Protein AF-A0AAV3XAT3-F1 (afdb_monomer_lite)

Organism: NCBI:txid2530354

Sequence (146 aa):
MLAKECGWIFPYENTCLVCDRPIKLSFDSEHRLHAEADLAIQFADGFSMYANHGQGVWLPKKYGKLHPKQWQAQWLLEEKNAEVRRVLIQGIGDERICQELQAIELDNWQEYTLLKINADVDEEQMYLTQVASYLFRSQDRLMANS

Secondary structure (DSSP, 8-state):
-GGGT-S-EEEETTEEEE-PPPSEE-B-TTS-B--SSS-SEE-TTS-EEEESTT-S-EEPHHHHTS-GGG--TTHHHH---HHHHHHHHHHH-HHHHHHHTTPEEEEEETTEEEEE-----SS---EEEEE----SSSSTTTSS--

Radius of gyration: 22.11 Å; chains: 1; bounding box: 44×38×79 Å

InterPro domains:
  IPR046633 Domain of unknown function DUF6745 [PF20530] (2-129)

Structure (mmCIF, N/CA/C/O backbone):
data_AF-A0AAV3XAT3-F1
#
_entry.id   AF-A0AAV3XAT3-F1
#
loop_
_atom_site.group_PDB
_atom_site.id
_atom_site.type_symbol
_atom_site.label_atom_id
_atom_site.label_alt_id
_atom_site.label_comp_id
_atom_site.label_asym_id
_atom_site.label_entity_id
_atom_site.label_seq_id
_atom_site.pdbx_PDB_ins_code
_atom_site.Cartn_x
_atom_site.Cartn_y
_atom_site.Cartn_z
_atom_site.occupancy
_atom_site.B_iso_or_equiv
_atom_site.auth_seq_id
_atom_site.auth_comp_id
_atom_site.auth_asym_id
_atom_site.auth_atom_id
_atom_site.pdbx_PDB_model_num
ATOM 1 N N . MET A 1 1 ? 22.115 -1.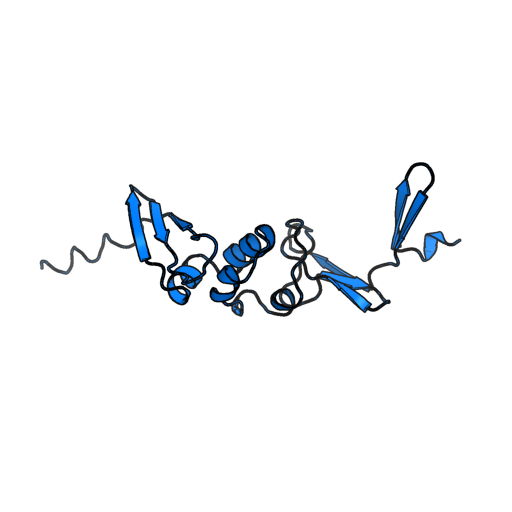400 -31.979 1.00 44.84 1 MET A N 1
ATOM 2 C CA . MET A 1 1 ? 22.390 -2.161 -30.740 1.00 44.84 1 MET A CA 1
ATOM 3 C C . MET A 1 1 ? 21.166 -2.009 -29.847 1.00 44.84 1 MET A C 1
ATOM 5 O O . MET A 1 1 ? 21.041 -0.972 -29.218 1.00 44.84 1 MET A O 1
ATOM 9 N N . LEU A 1 2 ? 20.239 -2.977 -29.868 1.00 53.00 2 LEU A N 1
ATOM 10 C CA . LEU A 1 2 ? 18.950 -2.901 -29.152 1.00 53.00 2 LEU A CA 1
ATOM 11 C C . LEU A 1 2 ? 19.129 -2.639 -27.647 1.00 53.00 2 LEU A C 1
ATOM 13 O O . LEU A 1 2 ? 18.438 -1.801 -27.094 1.00 53.00 2 LEU A O 1
ATOM 17 N N . ALA A 1 3 ? 20.159 -3.224 -27.029 1.00 58.47 3 ALA A N 1
ATOM 18 C CA . ALA A 1 3 ? 20.446 -3.106 -25.596 1.00 58.47 3 ALA A CA 1
ATOM 19 C C . ALA A 1 3 ? 20.738 -1.684 -25.064 1.00 58.47 3 ALA A C 1
ATOM 21 O O . ALA A 1 3 ? 20.844 -1.521 -23.854 1.00 58.47 3 ALA A O 1
ATOM 22 N N . LYS A 1 4 ? 20.911 -0.667 -25.923 1.00 58.50 4 LYS A N 1
ATOM 23 C CA . LYS A 1 4 ? 21.095 0.727 -25.471 1.00 58.50 4 LYS A CA 1
ATOM 24 C C . LYS A 1 4 ? 19.779 1.450 -25.178 1.00 58.50 4 LYS A C 1
ATOM 26 O O . LYS A 1 4 ? 19.787 2.372 -24.372 1.00 58.50 4 LYS A O 1
ATOM 31 N N . GLU A 1 5 ? 18.694 1.026 -25.821 1.00 63.19 5 GLU A N 1
ATOM 32 C CA . GLU A 1 5 ? 17.367 1.645 -25.700 1.00 63.19 5 GLU A CA 1
ATOM 33 C C . GLU A 1 5 ? 16.441 0.848 -24.764 1.00 63.19 5 GLU A C 1
ATOM 35 O O . GLU A 1 5 ? 15.397 1.341 -24.350 1.00 63.19 5 GLU A O 1
ATOM 40 N N . CYS A 1 6 ? 16.818 -0.384 -24.402 1.00 61.94 6 CYS A N 1
ATOM 41 C CA . CYS A 1 6 ? 16.058 -1.208 -23.466 1.00 61.94 6 CYS A CA 1
ATOM 42 C C . CYS A 1 6 ? 16.182 -0.697 -22.021 1.00 61.94 6 CYS A C 1
ATOM 44 O O . CYS A 1 6 ? 17.238 -0.216 -21.600 1.00 61.94 6 CYS A O 1
ATOM 46 N N . GLY A 1 7 ? 15.124 -0.888 -21.232 1.00 71.50 7 GLY A N 1
ATOM 47 C CA . GLY A 1 7 ? 15.159 -0.791 -19.776 1.00 71.50 7 GLY A CA 1
ATOM 48 C C . GLY A 1 7 ? 15.777 -2.040 -19.147 1.00 71.50 7 GLY A C 1
ATOM 49 O O . GLY A 1 7 ? 16.921 -2.400 -19.426 1.00 71.50 7 GLY A O 1
ATOM 50 N N . TRP A 1 8 ? 15.046 -2.698 -18.249 1.00 70.06 8 TRP A N 1
ATOM 51 C CA . TRP A 1 8 ? 15.547 -3.910 -17.605 1.00 70.06 8 TRP A CA 1
ATOM 52 C C . TRP A 1 8 ? 15.502 -5.102 -18.564 1.00 70.06 8 TRP A C 1
ATOM 54 O O . TRP A 1 8 ? 14.527 -5.316 -19.284 1.00 70.06 8 TRP A O 1
ATOM 64 N N . ILE A 1 9 ? 16.583 -5.884 -18.557 1.00 77.25 9 ILE A N 1
ATOM 65 C CA . ILE A 1 9 ? 16.690 -7.147 -19.283 1.00 77.25 9 ILE A CA 1
ATOM 66 C C . ILE A 1 9 ? 16.869 -8.240 -18.237 1.00 77.25 9 ILE A C 1
ATOM 68 O O . ILE A 1 9 ? 17.861 -8.246 -17.508 1.00 77.25 9 ILE A O 1
ATOM 72 N N . PHE A 1 10 ? 15.916 -9.163 -18.183 1.00 79.00 10 PHE A N 1
ATOM 73 C CA . PHE A 1 10 ? 15.957 -10.336 -17.317 1.00 79.00 10 PHE A CA 1
ATOM 74 C C . PHE A 1 10 ? 16.240 -11.571 -18.178 1.00 79.00 10 PHE A C 1
ATOM 76 O O . PHE A 1 10 ? 15.312 -12.111 -18.789 1.00 79.00 10 PHE A O 1
ATOM 83 N N . PRO A 1 11 ? 17.512 -11.989 -18.310 1.00 80.00 11 PRO A N 1
ATOM 84 C CA . PRO A 1 11 ? 17.857 -13.184 -19.064 1.00 80.00 11 PRO A CA 1
ATOM 85 C C . PRO A 1 11 ? 17.488 -14.451 -18.280 1.00 80.00 11 PRO A C 1
ATOM 87 O O . PRO A 1 11 ? 17.761 -14.561 -17.086 1.00 80.00 11 PRO A O 1
ATOM 90 N N . TYR A 1 12 ? 16.909 -15.423 -18.976 1.00 80.81 12 TYR A N 1
ATOM 91 C CA . TYR A 1 12 ? 16.661 -16.788 -18.521 1.00 80.81 12 TYR A CA 1
ATOM 92 C C . TYR A 1 12 ? 17.047 -17.767 -19.638 1.00 80.81 12 TYR A C 1
ATOM 94 O O . TYR A 1 12 ? 17.158 -17.355 -20.791 1.00 80.81 12 TYR A O 1
ATOM 102 N N . GLU A 1 13 ? 17.265 -19.044 -19.306 1.00 81.94 13 GLU A N 1
ATOM 103 C CA . GLU A 1 13 ? 17.973 -20.055 -20.120 1.00 81.94 13 GLU A CA 1
ATOM 104 C C . GLU A 1 13 ? 17.853 -19.890 -21.646 1.00 81.94 13 GLU A C 1
ATOM 106 O O . GLU A 1 13 ? 18.870 -19.798 -22.327 1.00 81.94 13 GLU A O 1
ATOM 111 N N . ASN A 1 14 ? 16.627 -19.789 -22.174 1.00 85.62 14 ASN A N 1
ATOM 112 C CA . ASN A 1 14 ? 16.353 -19.569 -23.601 1.00 85.62 14 ASN A CA 1
ATOM 113 C C . ASN A 1 14 ? 15.357 -18.421 -23.856 1.00 85.62 14 ASN A C 1
ATOM 115 O O . ASN A 1 14 ? 14.702 -18.368 -24.898 1.00 85.62 14 ASN A O 1
ATOM 119 N N . THR A 1 15 ? 15.150 -17.526 -22.891 1.00 78.88 15 THR A N 1
ATOM 120 C CA . THR A 1 15 ? 14.140 -16.459 -22.975 1.00 78.88 15 THR A CA 1
ATOM 121 C C . THR A 1 15 ? 14.626 -15.225 -22.235 1.00 78.88 15 THR A C 1
ATOM 123 O O . THR A 1 15 ? 15.157 -15.330 -21.138 1.00 78.88 15 THR A O 1
ATOM 126 N N . CYS A 1 16 ? 14.423 -14.039 -22.800 1.00 81.12 16 CYS A N 1
ATOM 127 C CA . CYS A 1 16 ? 14.652 -12.790 -22.086 1.00 81.12 16 CYS A CA 1
ATOM 128 C C . CYS A 1 16 ? 13.350 -11.999 -21.963 1.00 81.12 16 CYS A C 1
ATOM 130 O O . CYS A 1 16 ? 12.597 -11.859 -22.926 1.00 81.12 16 CYS A O 1
ATOM 132 N N . LEU A 1 17 ? 13.100 -11.472 -20.766 1.00 76.31 17 LEU A N 1
ATOM 133 C CA . LEU A 1 17 ? 12.092 -10.441 -20.546 1.00 76.31 17 LEU A CA 1
ATOM 134 C C . LEU A 1 17 ? 12.771 -9.085 -20.717 1.00 76.31 17 LEU A C 1
ATOM 136 O O . LEU A 1 17 ? 13.742 -8.783 -20.023 1.00 76.31 17 LEU A O 1
ATOM 140 N N . VAL A 1 18 ? 12.270 -8.294 -21.661 1.00 76.69 18 VAL A N 1
ATOM 141 C CA . VAL A 1 18 ? 12.749 -6.940 -21.936 1.00 76.69 18 VAL A CA 1
ATOM 142 C C . VAL A 1 18 ? 11.590 -5.989 -21.695 1.00 76.69 18 VAL A C 1
ATOM 144 O O . VAL A 1 18 ? 10.521 -6.169 -22.277 1.00 76.69 18 VAL A O 1
ATOM 147 N N . CYS A 1 19 ? 11.796 -4.995 -20.840 1.00 75.25 19 CYS A N 1
ATOM 148 C CA . CYS A 1 19 ? 10.857 -3.894 -20.662 1.00 75.25 19 CYS A CA 1
ATOM 149 C C . CYS A 1 19 ? 11.522 -2.561 -21.006 1.00 75.25 19 CYS A C 1
ATOM 151 O O . CYS A 1 19 ? 12.746 -2.417 -20.918 1.00 75.25 19 CYS A O 1
ATOM 153 N N . ASP A 1 20 ? 10.711 -1.582 -21.399 1.00 81.69 20 ASP A N 1
ATOM 154 C CA . ASP A 1 20 ? 11.174 -0.212 -21.595 1.00 81.69 20 ASP A CA 1
ATOM 155 C C . ASP A 1 20 ? 11.672 0.394 -20.281 1.00 81.69 20 ASP A C 1
ATOM 157 O O . ASP A 1 20 ? 11.359 -0.070 -19.181 1.00 81.69 20 ASP A O 1
ATOM 161 N N . ARG A 1 21 ? 12.480 1.452 -20.373 1.00 84.75 21 ARG A N 1
ATOM 162 C CA . ARG A 1 21 ? 12.936 2.170 -19.182 1.00 84.75 21 ARG A CA 1
ATOM 163 C C . ARG A 1 21 ? 11.760 2.949 -18.572 1.00 84.75 21 ARG A C 1
ATOM 165 O O . ARG A 1 21 ? 11.113 3.706 -19.297 1.00 84.75 21 ARG A O 1
ATOM 172 N N . PRO A 1 22 ? 11.509 2.845 -17.254 1.00 89.56 22 PRO A N 1
ATOM 173 C CA . PRO A 1 22 ? 10.550 3.721 -16.598 1.00 89.56 22 PRO A CA 1
ATOM 174 C C . PRO A 1 22 ? 10.926 5.193 -16.807 1.00 89.56 22 PRO A C 1
ATOM 176 O O . PRO A 1 22 ? 12.087 5.574 -16.637 1.00 89.56 22 PRO A O 1
ATOM 179 N N . ILE A 1 23 ? 9.937 6.023 -17.130 1.00 93.00 23 ILE A N 1
ATOM 180 C CA . ILE A 1 23 ? 10.081 7.484 -17.193 1.00 93.00 23 ILE A CA 1
ATOM 181 C C . ILE A 1 23 ? 10.056 8.115 -15.796 1.00 93.00 23 ILE A C 1
ATOM 183 O O . ILE A 1 23 ? 10.534 9.233 -15.613 1.00 93.00 23 ILE A O 1
ATOM 187 N N . LYS A 1 24 ? 9.528 7.387 -14.805 1.00 93.56 24 LYS A N 1
ATOM 188 C CA . LYS A 1 24 ? 9.540 7.770 -13.394 1.00 93.56 24 LYS A CA 1
ATOM 189 C C . LYS A 1 24 ? 9.808 6.558 -12.516 1.00 93.56 24 LYS A C 1
ATOM 191 O O . LYS A 1 24 ? 9.190 5.510 -12.698 1.00 93.56 24 LYS A O 1
ATOM 196 N N . LEU A 1 25 ? 10.699 6.749 -11.548 1.00 93.00 25 LEU A N 1
ATOM 197 C CA . LEU A 1 25 ? 10.981 5.832 -10.452 1.00 93.00 25 LEU A CA 1
ATOM 198 C C . LEU A 1 25 ? 11.148 6.650 -9.174 1.00 93.00 25 LEU A C 1
ATOM 200 O O . LEU A 1 25 ? 11.951 7.585 -9.146 1.00 93.00 25 LEU A O 1
ATOM 204 N N . SER A 1 2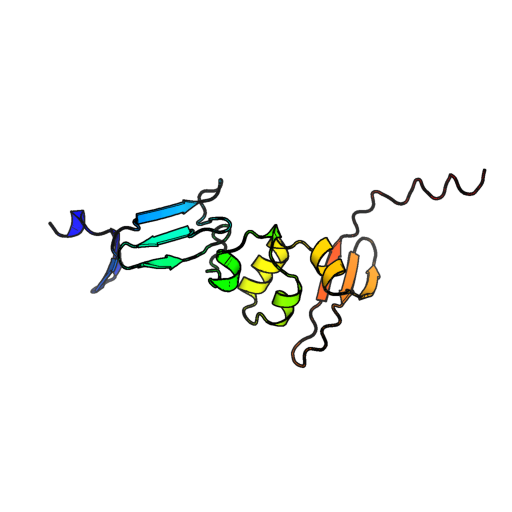6 ? 10.407 6.292 -8.133 1.00 93.88 26 SER A N 1
ATOM 205 C CA . SER A 1 26 ? 10.454 6.957 -6.833 1.00 93.88 26 SER A CA 1
ATOM 206 C C . SER A 1 26 ? 10.753 5.953 -5.726 1.00 93.88 26 SER A C 1
ATOM 208 O O . SER A 1 26 ? 10.264 4.820 -5.733 1.00 93.88 26 SER A O 1
ATOM 210 N N . PHE A 1 27 ? 11.591 6.385 -4.789 1.00 93.31 27 PHE A N 1
ATOM 211 C CA . PHE A 1 27 ? 12.070 5.579 -3.677 1.00 93.31 27 PHE A CA 1
ATOM 212 C C . PHE A 1 27 ? 11.955 6.363 -2.371 1.00 93.31 27 PHE A C 1
ATOM 214 O O . PHE A 1 27 ? 12.022 7.593 -2.378 1.00 93.31 27 PHE A O 1
ATOM 221 N N . ASP A 1 28 ? 11.820 5.645 -1.260 1.00 91.50 28 ASP A N 1
ATOM 222 C CA . ASP A 1 28 ? 11.965 6.218 0.075 1.00 91.50 28 ASP A CA 1
ATOM 223 C C . ASP A 1 28 ? 13.447 6.385 0.472 1.00 91.50 28 ASP A C 1
ATOM 225 O O . ASP A 1 28 ? 14.369 6.079 -0.291 1.00 91.50 28 ASP A O 1
ATOM 229 N N . SER A 1 29 ? 13.685 6.876 1.691 1.00 91.81 29 SER A N 1
ATOM 230 C CA . SER A 1 29 ? 15.028 7.089 2.248 1.00 91.81 29 SER A CA 1
ATOM 231 C C . SER A 1 29 ? 15.853 5.810 2.421 1.00 91.81 29 SER A C 1
ATOM 233 O O . SER A 1 29 ? 17.066 5.892 2.580 1.00 91.81 29 SER A O 1
ATOM 235 N N . GLU A 1 30 ? 15.215 4.640 2.400 1.00 91.81 30 GLU A N 1
ATOM 236 C CA . GLU A 1 30 ? 15.867 3.330 2.487 1.00 91.81 30 GLU A CA 1
ATOM 237 C C . GLU A 1 30 ? 16.054 2.692 1.099 1.00 91.81 30 GLU A C 1
ATOM 239 O O . GLU A 1 30 ? 16.362 1.506 0.992 1.00 91.81 30 GLU A O 1
ATOM 244 N N . HIS A 1 31 ? 15.880 3.470 0.024 1.00 89.12 31 HIS A N 1
ATOM 245 C CA . HIS A 1 31 ? 15.966 3.015 -1.366 1.00 89.12 31 HIS A CA 1
ATOM 246 C C . HIS A 1 31 ? 14.942 1.933 -1.740 1.00 89.12 31 HIS A C 1
ATOM 248 O O . HIS A 1 31 ? 15.165 1.136 -2.656 1.00 89.12 31 HIS A O 1
ATOM 254 N N . ARG A 1 32 ? 13.783 1.918 -1.077 1.00 90.94 32 ARG A N 1
ATOM 255 C CA . ARG A 1 32 ? 12.668 1.025 -1.409 1.00 90.94 32 ARG A CA 1
ATOM 256 C C . ARG A 1 32 ? 11.666 1.746 -2.298 1.00 90.94 32 ARG A C 1
ATOM 258 O O . ARG A 1 32 ? 11.406 2.926 -2.094 1.00 90.94 32 ARG A O 1
ATOM 265 N N . LEU A 1 33 ? 11.079 1.043 -3.270 1.00 91.75 33 LEU A N 1
ATOM 266 C CA . LEU A 1 33 ? 10.070 1.622 -4.166 1.00 91.75 33 LEU A CA 1
ATOM 267 C C . LEU A 1 33 ? 8.893 2.189 -3.368 1.00 91.75 33 LEU A C 1
ATOM 269 O O . LEU A 1 33 ? 8.209 1.453 -2.648 1.00 91.75 33 LEU A O 1
ATOM 273 N N . HIS A 1 34 ? 8.665 3.492 -3.502 1.00 92.19 34 HIS A N 1
ATOM 274 C CA . HIS A 1 34 ? 7.659 4.206 -2.730 1.00 92.19 34 HIS A CA 1
ATOM 275 C C . HIS A 1 34 ? 7.389 5.593 -3.321 1.00 92.19 34 HIS A C 1
ATOM 277 O O . HIS A 1 34 ? 8.305 6.281 -3.774 1.00 92.19 34 HIS A O 1
ATOM 283 N N . ALA A 1 35 ? 6.126 6.007 -3.273 1.00 91.31 35 ALA A N 1
ATOM 284 C CA . ALA A 1 35 ? 5.709 7.388 -3.469 1.00 91.31 35 ALA A CA 1
ATOM 285 C C . ALA A 1 35 ? 4.384 7.630 -2.731 1.00 91.31 35 ALA A C 1
ATOM 287 O O . ALA A 1 35 ? 3.466 6.811 -2.813 1.00 91.31 35 ALA A O 1
ATOM 288 N N . GLU A 1 36 ? 4.271 8.754 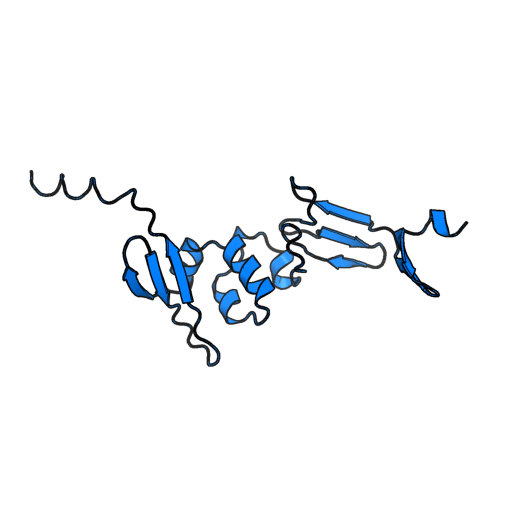-2.025 1.00 89.50 36 GLU A N 1
ATOM 289 C CA . GLU A 1 36 ? 3.036 9.136 -1.335 1.00 89.50 36 GLU A CA 1
ATOM 290 C C . GLU A 1 36 ? 2.118 9.920 -2.273 1.00 89.50 36 GLU A C 1
ATOM 292 O O . GLU A 1 3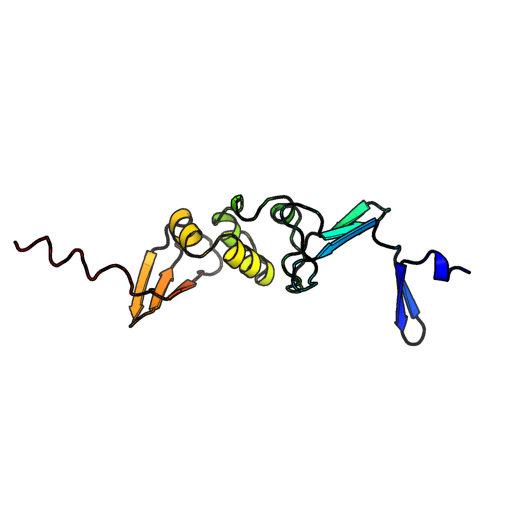6 ? 2.529 10.923 -2.852 1.00 89.50 36 GLU A O 1
ATOM 297 N N . ALA A 1 37 ? 0.862 9.479 -2.402 1.00 90.44 37 ALA A N 1
ATOM 298 C CA . ALA A 1 37 ? -0.148 10.100 -3.266 1.00 90.44 37 ALA A CA 1
ATOM 299 C C . ALA A 1 37 ? 0.264 10.239 -4.749 1.00 90.44 37 ALA A C 1
ATOM 301 O O . ALA A 1 37 ? -0.310 11.040 -5.489 1.00 90.44 37 ALA A O 1
ATOM 302 N N . ASP A 1 38 ? 1.250 9.464 -5.198 1.00 93.19 38 ASP A N 1
ATOM 303 C CA . ASP A 1 38 ? 1.877 9.607 -6.507 1.00 93.19 38 ASP A CA 1
ATOM 304 C C . ASP A 1 38 ? 2.410 8.252 -7.007 1.00 93.19 38 ASP A C 1
ATOM 306 O O . ASP A 1 38 ? 2.522 7.283 -6.257 1.00 93.19 38 ASP A O 1
ATOM 310 N N . LEU A 1 39 ? 2.696 8.154 -8.303 1.00 93.88 39 LEU A N 1
ATOM 311 C CA . LEU A 1 39 ? 3.195 6.943 -8.946 1.00 93.88 39 LEU A CA 1
ATOM 312 C C . LEU A 1 39 ? 4.631 6.646 -8.510 1.00 93.88 39 LEU A C 1
ATOM 314 O O . LEU A 1 39 ? 5.529 7.463 -8.719 1.00 93.88 39 LEU A O 1
ATOM 318 N N . ALA A 1 40 ? 4.851 5.440 -7.988 1.00 94.00 40 ALA A N 1
ATOM 319 C CA . ALA A 1 40 ? 6.188 4.945 -7.677 1.00 94.00 40 ALA A CA 1
ATOM 320 C C . ALA A 1 40 ? 6.936 4.514 -8.946 1.00 94.00 40 ALA A C 1
ATOM 322 O O . ALA A 1 40 ? 8.156 4.653 -9.025 1.00 94.00 40 ALA A O 1
ATOM 323 N N . ILE A 1 41 ? 6.201 4.008 -9.944 1.00 93.00 41 ILE A N 1
ATOM 324 C CA . ILE A 1 41 ? 6.730 3.641 -11.259 1.00 93.00 41 ILE A CA 1
ATOM 325 C C . ILE A 1 41 ? 5.788 4.159 -12.343 1.00 93.00 41 ILE A C 1
ATOM 327 O O . ILE A 1 41 ? 4.570 3.991 -12.241 1.00 93.00 41 ILE A O 1
ATOM 331 N N . GLN A 1 42 ? 6.351 4.737 -13.401 1.00 94.31 42 GLN A N 1
ATOM 332 C CA . GLN A 1 42 ? 5.624 5.065 -14.625 1.00 94.31 42 GLN A CA 1
ATOM 333 C C . GLN A 1 42 ? 6.476 4.735 -15.847 1.00 94.31 42 GLN A C 1
ATOM 335 O O . GLN A 1 42 ? 7.656 5.087 -15.888 1.00 94.31 42 GLN A O 1
ATOM 340 N N . PHE A 1 43 ? 5.872 4.100 -16.844 1.00 90.69 43 PHE A N 1
ATOM 341 C CA . PHE A 1 43 ? 6.471 3.797 -18.141 1.00 90.69 43 PHE A CA 1
ATOM 342 C C . PHE A 1 43 ? 5.882 4.697 -19.235 1.00 90.69 43 PHE A C 1
ATOM 344 O O . PHE A 1 43 ? 4.829 5.316 -19.059 1.00 90.69 43 PHE A O 1
ATOM 351 N N . ALA A 1 44 ? 6.589 4.797 -20.363 1.00 89.50 44 ALA A N 1
ATOM 352 C CA . ALA A 1 44 ? 6.205 5.659 -21.482 1.00 89.50 44 ALA A CA 1
ATOM 353 C C . ALA A 1 44 ? 4.908 5.212 -22.184 1.00 89.50 44 ALA A C 1
ATOM 355 O O . ALA A 1 44 ? 4.214 6.037 -22.772 1.00 89.50 44 ALA A O 1
ATOM 356 N N . ASP A 1 45 ? 4.561 3.929 -22.085 1.00 87.62 45 ASP A N 1
ATOM 357 C CA . ASP A 1 45 ? 3.326 3.334 -22.611 1.00 87.62 45 ASP A CA 1
ATOM 358 C C . ASP A 1 45 ? 2.081 3.631 -21.747 1.00 87.62 45 ASP A C 1
ATOM 360 O O . ASP A 1 45 ? 0.962 3.273 -22.112 1.00 87.62 45 ASP A O 1
ATOM 364 N N . GLY A 1 46 ? 2.263 4.301 -20.605 1.00 88.25 46 GLY A N 1
ATOM 365 C CA . GLY A 1 46 ? 1.202 4.627 -19.655 1.00 88.25 46 GLY A CA 1
ATOM 366 C C . GLY A 1 46 ? 0.999 3.588 -18.551 1.00 88.25 46 GLY A C 1
ATOM 367 O O . GLY A 1 46 ? 0.214 3.843 -17.628 1.00 88.25 46 GLY A O 1
ATOM 368 N N . PHE A 1 47 ? 1.713 2.457 -18.575 1.00 89.00 47 PHE A N 1
ATOM 369 C CA . PHE A 1 47 ? 1.713 1.528 -17.450 1.00 89.00 47 PHE A CA 1
ATOM 370 C C . PHE A 1 47 ? 2.316 2.206 -16.218 1.00 89.00 47 PHE A C 1
ATOM 372 O O . PHE A 1 47 ? 3.344 2.887 -16.279 1.00 89.00 47 PHE A O 1
ATOM 379 N N . SER A 1 48 ? 1.649 2.065 -15.076 1.00 93.19 48 SER A N 1
ATOM 380 C CA . SER A 1 48 ? 2.050 2.761 -13.861 1.00 93.19 48 SER A CA 1
ATOM 381 C C . SER A 1 48 ? 1.598 2.033 -12.606 1.00 93.19 48 SER A C 1
ATOM 383 O O . SER A 1 48 ? 0.601 1.307 -12.609 1.00 9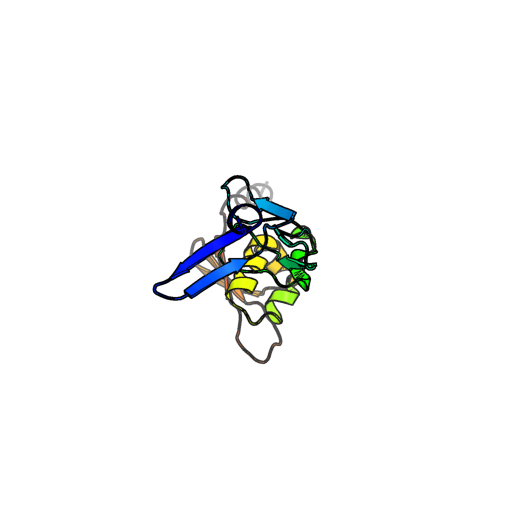3.19 48 SER A O 1
ATOM 385 N N . MET A 1 49 ? 2.364 2.207 -11.530 1.00 92.94 49 MET A N 1
ATOM 386 C CA . MET A 1 49 ? 2.177 1.468 -10.287 1.00 92.94 49 MET A CA 1
ATOM 387 C C . MET A 1 49 ? 2.386 2.370 -9.076 1.00 92.94 49 MET A C 1
ATOM 389 O O . MET A 1 49 ? 3.272 3.227 -9.056 1.00 92.94 49 MET A O 1
ATOM 393 N N . TYR A 1 50 ? 1.589 2.122 -8.041 1.00 94.25 50 TYR A N 1
ATOM 394 C CA . TYR A 1 50 ? 1.764 2.699 -6.714 1.00 94.25 50 TYR A CA 1
ATOM 395 C C . TYR A 1 50 ? 2.432 1.662 -5.812 1.00 94.25 50 TYR A C 1
ATOM 397 O O . TYR A 1 50 ? 2.059 0.487 -5.837 1.00 94.25 50 TYR A O 1
ATOM 405 N N . ALA A 1 51 ? 3.396 2.090 -5.005 1.00 91.25 51 ALA A N 1
ATOM 406 C CA . ALA A 1 51 ? 4.099 1.229 -4.061 1.00 91.25 51 ALA A CA 1
ATOM 407 C C . ALA A 1 51 ? 4.248 1.943 -2.721 1.00 91.25 51 ALA A C 1
ATOM 409 O O . ALA A 1 51 ? 4.362 3.169 -2.684 1.00 91.25 51 ALA A O 1
ATOM 410 N N . ASN A 1 52 ? 4.267 1.171 -1.634 1.00 87.75 52 ASN A N 1
ATOM 411 C CA . ASN A 1 52 ? 4.507 1.700 -0.301 1.00 87.75 52 ASN A CA 1
ATOM 412 C C . ASN A 1 52 ? 5.669 0.971 0.387 1.00 87.75 52 ASN A C 1
ATOM 414 O O . ASN A 1 52 ? 5.570 -0.229 0.648 1.00 87.75 52 ASN A O 1
ATOM 418 N N . HIS A 1 53 ? 6.762 1.697 0.651 1.00 83.50 53 HIS A N 1
ATOM 419 C CA . HIS A 1 53 ? 7.956 1.240 1.371 1.00 83.50 53 HIS A CA 1
ATOM 420 C C . HIS A 1 53 ? 8.497 -0.116 0.900 1.00 83.50 53 HIS A C 1
ATOM 422 O O . HIS A 1 53 ? 8.953 -0.924 1.703 1.00 83.50 53 HIS A O 1
ATOM 428 N N . GLY A 1 54 ? 8.406 -0.398 -0.406 1.00 67.81 54 GLY A N 1
ATOM 429 C CA . GLY A 1 54 ? 8.884 -1.639 -1.017 1.00 67.81 54 GLY A CA 1
ATOM 430 C C . GLY A 1 54 ? 8.440 -2.924 -0.320 1.00 67.81 54 GLY A C 1
ATOM 431 O O . GLY A 1 54 ? 9.154 -3.918 -0.411 1.00 67.81 54 GLY A O 1
ATOM 432 N N . GLN A 1 55 ? 7.275 -2.943 0.340 1.00 66.62 55 GLN A N 1
ATOM 433 C CA . GLN A 1 55 ? 6.783 -4.111 1.087 1.00 66.62 55 GLN A CA 1
ATOM 434 C C . GLN A 1 55 ? 6.408 -5.318 0.202 1.00 66.62 55 GLN A C 1
ATOM 436 O O . GLN A 1 55 ? 5.740 -6.238 0.660 1.00 66.62 55 GLN A O 1
ATOM 441 N N . GLY A 1 56 ? 6.786 -5.311 -1.079 1.00 71.75 56 GLY A N 1
ATOM 442 C CA . GLY A 1 56 ? 6.361 -6.305 -2.065 1.00 71.75 56 GLY A CA 1
ATOM 443 C C . GLY A 1 56 ? 4.888 -6.182 -2.467 1.00 71.75 56 GLY A C 1
ATOM 444 O O . GLY A 1 56 ? 4.386 -7.031 -3.198 1.00 71.75 56 GLY A O 1
ATOM 445 N N . VAL A 1 57 ? 4.195 -5.131 -2.016 1.00 82.75 57 VAL A N 1
ATOM 446 C CA . VAL A 1 57 ? 2.766 -4.910 -2.261 1.00 82.75 57 VAL A CA 1
ATOM 447 C C . VAL A 1 57 ? 2.578 -3.757 -3.234 1.00 82.75 57 VAL A C 1
ATOM 449 O O . VAL A 1 57 ? 2.984 -2.623 -2.970 1.00 82.75 57 VAL A O 1
ATOM 452 N N . TRP A 1 58 ? 1.907 -4.038 -4.346 1.00 90.38 58 TRP A N 1
ATOM 453 C CA . TRP A 1 58 ? 1.436 -3.011 -5.267 1.00 90.38 58 TRP A CA 1
ATOM 454 C C . TRP A 1 58 ? 0.103 -2.470 -4.778 1.00 90.38 58 TRP A C 1
ATOM 456 O O . TRP A 1 58 ? -0.856 -3.224 -4.605 1.00 90.38 58 TRP A O 1
ATOM 466 N N . LEU A 1 59 ? 0.038 -1.161 -4.552 1.00 91.06 59 LEU A N 1
ATOM 467 C CA . LEU A 1 59 ? -1.177 -0.534 -4.059 1.00 91.06 59 LEU A CA 1
ATOM 468 C C . LEU A 1 59 ? -2.188 -0.353 -5.197 1.00 91.06 59 LEU A C 1
ATOM 470 O O . LEU A 1 59 ? -1.867 0.259 -6.222 1.00 91.06 59 LEU A O 1
ATOM 474 N N . PRO A 1 60 ? -3.442 -0.801 -5.010 1.00 92.81 60 PRO A N 1
ATOM 475 C CA . PRO A 1 60 ? -4.535 -0.413 -5.882 1.00 92.81 60 PRO A CA 1
ATOM 476 C C . PRO A 1 60 ? -4.610 1.109 -6.049 1.00 92.81 60 PRO A C 1
ATOM 478 O O . PRO A 1 60 ? -4.494 1.866 -5.080 1.00 92.81 60 PRO A O 1
ATOM 481 N N . LYS A 1 61 ? -4.906 1.566 -7.273 1.00 92.81 61 LYS A N 1
ATOM 482 C CA . LYS A 1 61 ? -5.035 2.996 -7.611 1.00 92.81 61 LYS A CA 1
ATOM 483 C C . LYS A 1 61 ? -5.983 3.754 -6.676 1.00 92.81 61 LYS A C 1
ATOM 485 O O . LYS A 1 61 ? -5.779 4.941 -6.442 1.00 92.81 61 LYS A O 1
ATOM 490 N N . LYS A 1 62 ? -7.016 3.085 -6.142 1.00 93.00 62 LYS A N 1
ATOM 491 C CA . LYS A 1 62 ? -7.969 3.683 -5.193 1.00 93.00 62 LYS A CA 1
ATOM 492 C C . LYS A 1 62 ? -7.275 4.229 -3.934 1.00 93.00 62 LYS A C 1
ATOM 494 O O . LYS A 1 62 ? -7.670 5.297 -3.480 1.00 93.00 62 LYS A O 1
ATOM 499 N N . TYR A 1 63 ? -6.213 3.570 -3.466 1.00 92.88 63 TYR A N 1
ATOM 500 C CA . TYR A 1 63 ? -5.429 3.972 -2.294 1.00 92.88 63 TYR A CA 1
ATOM 501 C C . TYR A 1 63 ? -4.206 4.808 -2.662 1.00 92.88 63 TYR A C 1
ATOM 503 O O . TYR A 1 63 ? -3.991 5.866 -2.081 1.00 92.88 63 TYR A O 1
ATOM 511 N N . GLY A 1 64 ? -3.423 4.362 -3.651 1.00 90.88 64 GLY A N 1
ATOM 512 C CA . GLY A 1 64 ? -2.117 4.955 -3.952 1.00 90.88 64 GLY A CA 1
ATOM 513 C C . GLY A 1 64 ? -2.164 6.404 -4.447 1.00 90.88 64 GLY A C 1
ATOM 514 O O . GLY A 1 64 ? -1.215 7.151 -4.250 1.00 90.88 64 GLY A O 1
ATOM 515 N N . LYS A 1 65 ? -3.285 6.834 -5.041 1.00 93.75 65 LYS A N 1
ATOM 516 C CA . LYS A 1 65 ? -3.496 8.228 -5.474 1.00 93.75 65 LYS A CA 1
ATOM 517 C C . LYS A 1 65 ? -3.755 9.205 -4.317 1.00 93.75 65 LYS A C 1
ATOM 519 O O . LYS A 1 65 ? -3.872 10.401 -4.556 1.00 93.75 65 LYS A O 1
ATOM 524 N N . LEU A 1 66 ? -3.966 8.690 -3.106 1.00 93.50 66 LEU A N 1
ATOM 525 C CA . LEU A 1 66 ? -4.316 9.464 -1.922 1.00 93.50 66 LEU A CA 1
ATOM 526 C C . LEU A 1 66 ? -3.168 9.405 -0.925 1.00 93.50 66 LEU A C 1
ATOM 528 O O . LEU A 1 66 ? -2.512 8.374 -0.771 1.00 93.50 66 LEU A O 1
ATOM 532 N N . HIS A 1 67 ? -2.966 10.504 -0.209 1.00 91.62 67 HIS A N 1
ATOM 533 C CA . HIS A 1 67 ? -2.017 10.523 0.895 1.00 91.62 67 HIS A CA 1
ATOM 534 C C . HIS A 1 67 ? -2.554 9.632 2.037 1.00 91.62 67 HIS A C 1
ATOM 536 O O . HIS A 1 67 ? -3.762 9.674 2.279 1.00 91.62 67 HIS A O 1
ATOM 542 N N . PRO A 1 68 ? -1.723 8.884 2.795 1.00 89.81 68 PRO A N 1
ATOM 543 C CA . PRO A 1 68 ? -2.197 8.001 3.877 1.00 89.81 68 PRO A CA 1
ATOM 544 C C . PRO A 1 68 ? -3.134 8.666 4.904 1.00 89.81 68 PRO A C 1
ATOM 546 O O . PRO A 1 68 ? -4.130 8.094 5.335 1.00 89.81 68 PRO A O 1
ATOM 549 N N . LYS A 1 69 ? -2.893 9.945 5.214 1.00 90.75 69 LYS A N 1
ATOM 550 C CA . LYS A 1 69 ? -3.788 10.811 6.017 1.00 90.75 69 LYS A CA 1
ATOM 551 C C . LYS A 1 69 ? -5.236 10.913 5.509 1.00 90.75 69 LYS A C 1
ATOM 553 O O . LYS A 1 69 ? -6.116 11.265 6.281 1.00 90.75 69 LYS A O 1
ATOM 558 N N . GLN A 1 70 ? -5.481 10.656 4.228 1.00 93.25 70 GLN A N 1
ATOM 559 C CA . GLN A 1 70 ? -6.808 10.675 3.604 1.00 93.25 70 GLN A CA 1
ATOM 560 C C . GLN A 1 70 ? -7.432 9.277 3.515 1.00 93.25 70 GLN A C 1
ATOM 562 O O . GLN A 1 70 ? -8.549 9.143 3.015 1.00 93.25 70 GLN A O 1
ATOM 567 N N . TRP A 1 71 ? -6.719 8.230 3.940 1.00 93.75 71 TRP A N 1
ATOM 568 C CA . TRP A 1 71 ? -7.263 6.881 3.952 1.00 93.75 71 TRP A CA 1
ATOM 569 C C . TRP A 1 71 ? -8.313 6.724 5.048 1.00 93.75 71 TRP A C 1
ATOM 571 O O . TRP A 1 71 ? -8.163 7.285 6.134 1.00 93.75 71 TRP A O 1
ATOM 581 N N . GLN A 1 72 ? -9.367 5.969 4.739 1.00 91.31 72 GLN A N 1
ATOM 582 C CA . GLN A 1 72 ? -10.499 5.719 5.631 1.00 91.31 72 GLN A CA 1
ATOM 583 C C . GLN A 1 72 ? -10.386 4.321 6.231 1.00 91.31 72 GLN A C 1
ATOM 585 O O . GLN A 1 72 ? -10.156 3.353 5.498 1.00 91.31 72 GLN A O 1
ATOM 590 N N . ALA A 1 73 ? -10.600 4.199 7.541 1.00 90.31 73 ALA A N 1
ATOM 591 C CA . ALA A 1 73 ? -10.524 2.912 8.227 1.00 90.31 73 ALA A CA 1
ATOM 592 C C . ALA A 1 73 ? -11.560 1.905 7.703 1.00 90.31 73 ALA A C 1
ATOM 594 O O . ALA A 1 73 ? -11.273 0.712 7.638 1.00 90.31 73 ALA A O 1
ATOM 595 N N . GLN A 1 74 ? -12.717 2.383 7.230 1.00 88.19 74 GLN A N 1
ATOM 596 C CA . GLN A 1 74 ? -13.774 1.548 6.649 1.00 88.19 74 GLN A CA 1
ATOM 597 C C . GLN A 1 74 ? -13.282 0.673 5.489 1.00 88.19 74 GLN A C 1
ATOM 599 O O . GLN A 1 74 ? -13.760 -0.445 5.308 1.00 88.19 74 GLN A O 1
ATOM 604 N N . TRP A 1 75 ? -12.279 1.126 4.733 1.00 91.00 75 TRP A N 1
ATOM 605 C CA . TRP A 1 75 ? -11.737 0.354 3.615 1.00 91.00 75 TRP A CA 1
ATOM 606 C C . TRP A 1 75 ? -11.045 -0.940 4.044 1.00 91.00 75 TRP A C 1
ATOM 608 O O . TRP A 1 75 ? -10.891 -1.831 3.211 1.00 91.00 75 TRP A O 1
ATOM 618 N N . LEU A 1 76 ? -10.642 -1.066 5.313 1.00 88.94 76 LEU A N 1
ATOM 619 C CA . LEU A 1 76 ? -10.100 -2.312 5.860 1.00 88.94 76 LEU A CA 1
ATOM 620 C C . LEU A 1 76 ? -11.129 -3.444 5.837 1.00 88.94 76 LEU A C 1
ATOM 622 O O . LEU A 1 76 ? -10.746 -4.600 5.687 1.00 88.94 76 LEU A O 1
ATOM 626 N N . LEU A 1 77 ? -12.413 -3.101 5.959 1.00 83.94 77 LEU A N 1
ATOM 627 C CA . LEU A 1 77 ? -13.522 -4.053 5.998 1.00 83.94 77 LEU A CA 1
ATOM 628 C C . LEU A 1 77 ? -13.903 -4.563 4.602 1.00 83.94 77 LEU A C 1
ATOM 630 O O . LEU A 1 77 ? -14.422 -5.662 4.455 1.00 83.94 77 LEU A O 1
ATOM 634 N N . GLU A 1 78 ? -13.616 -3.775 3.567 1.00 86.19 78 GLU A N 1
ATOM 635 C CA . GLU A 1 78 ? -13.894 -4.121 2.169 1.00 86.19 78 GLU A CA 1
ATOM 636 C C . GLU A 1 78 ? -12.699 -4.794 1.479 1.00 86.19 78 GLU A C 1
ATOM 638 O O . GLU A 1 78 ? -12.859 -5.505 0.482 1.00 86.19 78 GLU A O 1
ATOM 643 N N . GLU A 1 79 ? -11.479 -4.534 1.957 1.00 90.75 79 GLU A N 1
ATOM 644 C CA . GLU A 1 79 ? -10.260 -5.010 1.313 1.00 90.75 79 GLU A CA 1
ATOM 645 C C . GLU A 1 79 ? -9.990 -6.478 1.643 1.00 90.75 79 GLU A C 1
ATOM 647 O O . GLU A 1 79 ? -9.781 -6.857 2.794 1.00 90.75 79 GLU A O 1
ATOM 652 N N . LYS A 1 80 ? -9.954 -7.319 0.608 1.00 87.88 80 LYS A N 1
ATOM 653 C CA . LYS A 1 80 ? -9.763 -8.770 0.748 1.00 87.88 80 LYS A CA 1
ATOM 654 C C . LYS A 1 80 ? -8.292 -9.164 0.772 1.00 87.88 80 LYS A C 1
ATOM 656 O O . LYS A 1 80 ? -7.941 -10.196 1.340 1.00 87.88 80 LYS A O 1
ATOM 661 N N . ASN A 1 81 ? -7.422 -8.369 0.151 1.00 88.38 81 ASN A N 1
ATOM 662 C CA . ASN A 1 81 ? -6.001 -8.671 0.124 1.00 88.38 81 ASN A CA 1
ATOM 663 C C . ASN A 1 81 ? -5.364 -8.328 1.480 1.00 88.38 81 ASN A C 1
ATOM 665 O O . ASN A 1 81 ? -5.227 -7.156 1.836 1.00 88.38 81 ASN A O 1
ATOM 669 N N . ALA A 1 82 ? -4.946 -9.359 2.218 1.00 87.25 82 ALA A N 1
ATOM 670 C CA . ALA A 1 82 ? -4.349 -9.218 3.544 1.00 87.25 82 ALA A CA 1
ATOM 671 C C . ALA A 1 82 ? -3.094 -8.326 3.554 1.00 87.25 82 ALA A C 1
ATOM 673 O O . ALA A 1 82 ? -2.915 -7.533 4.477 1.00 87.25 82 ALA A O 1
ATOM 674 N N . GLU A 1 83 ? -2.265 -8.387 2.510 1.00 88.12 83 GLU A N 1
ATOM 675 C CA . GLU A 1 83 ? -1.066 -7.554 2.414 1.00 88.12 83 GLU A CA 1
ATOM 676 C C . GLU A 1 83 ? -1.423 -6.078 2.182 1.00 88.12 83 GLU A C 1
ATOM 678 O O . GLU A 1 83 ? -0.813 -5.189 2.776 1.00 88.12 83 GLU A O 1
ATOM 683 N N . VAL A 1 84 ? -2.464 -5.794 1.389 1.00 90.88 84 VAL A N 1
ATOM 684 C CA . VAL A 1 84 ? -2.964 -4.418 1.215 1.00 90.88 84 VAL A CA 1
ATOM 685 C C . VAL A 1 84 ? -3.604 -3.912 2.507 1.00 90.88 84 VAL A C 1
ATOM 687 O O . VAL A 1 84 ? -3.327 -2.781 2.906 1.00 90.88 84 VAL A O 1
ATOM 690 N N . ARG A 1 85 ? -4.385 -4.745 3.214 1.00 91.12 85 ARG A N 1
ATOM 691 C CA . ARG A 1 85 ? -4.906 -4.404 4.549 1.00 91.12 85 ARG A CA 1
ATOM 692 C C . ARG A 1 85 ? -3.783 -4.051 5.518 1.00 91.12 85 ARG A C 1
ATOM 694 O O . ARG A 1 85 ? -3.894 -3.042 6.205 1.00 91.12 85 ARG A O 1
ATOM 701 N N . ARG A 1 86 ? -2.683 -4.812 5.536 1.00 88.38 86 ARG A N 1
ATOM 702 C CA . ARG A 1 86 ? -1.520 -4.503 6.385 1.00 88.38 86 ARG A CA 1
ATOM 703 C C . ARG A 1 86 ? -0.960 -3.113 6.090 1.00 88.38 86 ARG A C 1
ATOM 705 O O . ARG A 1 86 ? -0.704 -2.349 7.018 1.00 88.38 86 ARG A O 1
ATOM 712 N N . VAL A 1 87 ? -0.810 -2.773 4.810 1.00 90.75 87 VAL A N 1
ATOM 713 C CA . VAL A 1 87 ? -0.332 -1.447 4.396 1.00 90.75 87 VAL A CA 1
ATOM 714 C C . VAL A 1 87 ? -1.300 -0.342 4.834 1.00 90.75 87 VAL A C 1
ATOM 716 O O . VAL A 1 87 ? -0.855 0.698 5.317 1.00 90.75 87 VAL A O 1
ATOM 719 N N . LEU A 1 88 ? -2.612 -0.564 4.703 1.00 91.25 88 LEU A N 1
ATOM 720 C CA . LEU A 1 88 ? -3.631 0.381 5.167 1.00 91.25 88 LEU A CA 1
ATOM 721 C C . LEU A 1 88 ? -3.591 0.566 6.687 1.00 91.25 88 LEU A C 1
ATOM 723 O O . LEU A 1 88 ? -3.630 1.705 7.140 1.00 91.25 88 LEU A O 1
ATOM 727 N N . ILE A 1 89 ? -3.460 -0.517 7.462 1.00 89.25 89 ILE A N 1
ATOM 728 C CA . ILE A 1 89 ? -3.357 -0.456 8.929 1.00 89.25 89 ILE A CA 1
ATOM 729 C C . ILE A 1 89 ? -2.172 0.424 9.332 1.00 89.25 89 ILE A C 1
ATOM 731 O O . ILE A 1 89 ? -2.336 1.373 10.093 1.00 89.25 89 ILE A O 1
ATOM 735 N N . GLN A 1 90 ? -1.000 0.176 8.743 1.00 88.94 90 GLN A N 1
ATOM 736 C CA . GLN A 1 90 ? 0.212 0.948 9.029 1.00 88.94 90 GLN A CA 1
ATOM 737 C C . GLN A 1 90 ? 0.094 2.423 8.618 1.00 88.94 90 GLN A C 1
ATOM 739 O O . GLN A 1 90 ? 0.581 3.296 9.331 1.00 88.94 90 GLN A O 1
ATOM 744 N N . GLY A 1 91 ? -0.538 2.715 7.477 1.00 89.38 91 GLY A N 1
ATOM 745 C CA . GLY A 1 91 ? -0.678 4.091 6.991 1.00 89.38 91 GLY A CA 1
ATOM 746 C C . GLY A 1 91 ? -1.773 4.905 7.688 1.00 89.38 91 GLY A C 1
ATOM 747 O O . GLY A 1 91 ? -1.643 6.124 7.791 1.00 89.38 91 GLY A O 1
ATOM 748 N N . ILE A 1 92 ? -2.848 4.260 8.154 1.00 91.25 92 ILE A N 1
ATOM 749 C CA . ILE A 1 92 ? -3.932 4.919 8.903 1.00 91.25 92 ILE A CA 1
ATOM 750 C C . ILE A 1 92 ? -3.532 5.094 10.372 1.00 91.25 92 ILE A C 1
ATOM 752 O O . ILE A 1 92 ? -3.757 6.169 10.932 1.00 91.25 92 ILE A O 1
ATOM 756 N N . GLY A 1 93 ? -2.915 4.065 10.956 1.00 87.38 93 GLY A N 1
ATOM 757 C CA . GLY A 1 93 ? -2.532 4.002 12.362 1.00 87.38 93 GLY A CA 1
ATOM 758 C C . GLY A 1 93 ? -3.659 3.498 13.268 1.00 87.38 93 GLY A C 1
ATOM 759 O O . GLY A 1 93 ? -4.835 3.807 13.061 1.00 87.38 93 GLY A O 1
ATOM 760 N N . ASP A 1 94 ? -3.283 2.747 14.304 1.00 81.31 94 ASP A N 1
ATOM 761 C CA . ASP A 1 94 ? -4.215 2.040 15.191 1.00 81.31 94 ASP A CA 1
ATOM 762 C C . ASP A 1 94 ? -5.224 2.980 15.864 1.00 81.31 94 ASP A C 1
ATOM 764 O O . ASP A 1 94 ? -6.416 2.682 15.900 1.00 81.31 94 ASP A O 1
ATOM 768 N N . GLU A 1 95 ? -4.781 4.153 16.330 1.00 83.69 95 GLU A N 1
ATOM 769 C CA . GLU A 1 95 ? -5.641 5.128 17.016 1.00 83.69 95 GLU A CA 1
ATOM 770 C C . GLU A 1 95 ? -6.817 5.584 16.144 1.00 83.69 95 GLU A C 1
ATOM 772 O O . GLU A 1 95 ? -7.967 5.577 16.588 1.00 83.69 95 GLU A O 1
ATOM 777 N N . ARG A 1 96 ? -6.541 5.942 14.884 1.00 87.88 96 ARG A N 1
ATOM 778 C CA . ARG A 1 96 ? -7.572 6.379 13.934 1.00 87.88 96 ARG A CA 1
ATOM 779 C C . ARG A 1 96 ? -8.510 5.240 13.571 1.00 87.88 96 ARG A C 1
ATOM 781 O O . ARG A 1 96 ? -9.710 5.462 13.466 1.00 87.88 96 ARG A O 1
ATOM 788 N N . ILE A 1 97 ? -7.983 4.026 13.418 1.00 87.19 97 ILE A N 1
ATOM 789 C CA . ILE A 1 97 ? -8.800 2.846 13.118 1.00 87.19 97 ILE A CA 1
ATOM 790 C C . ILE A 1 97 ? -9.781 2.580 14.259 1.00 87.19 97 ILE A C 1
ATOM 792 O O . ILE A 1 97 ? -10.968 2.381 14.009 1.00 87.19 97 ILE A O 1
ATOM 796 N N . CYS A 1 98 ? -9.312 2.633 15.506 1.00 81.81 98 CYS A N 1
ATOM 797 C CA . CYS A 1 98 ? -10.156 2.400 16.675 1.00 81.81 98 CYS A CA 1
ATOM 798 C C . CYS A 1 98 ? -11.257 3.459 16.813 1.00 81.81 98 CYS A C 1
ATOM 800 O O . CYS A 1 98 ? -12.395 3.118 17.136 1.00 81.81 98 CYS A O 1
ATOM 802 N N . GLN A 1 99 ? -10.935 4.726 16.528 1.00 83.38 99 GLN A N 1
ATOM 803 C CA . GLN A 1 99 ? -11.896 5.831 16.547 1.00 83.38 99 GLN A CA 1
ATOM 804 C C . GLN A 1 99 ? -12.935 5.723 15.422 1.00 83.38 99 GLN A C 1
ATOM 806 O O . GLN A 1 99 ? -14.131 5.850 15.680 1.00 83.38 99 GLN A O 1
ATOM 811 N N . GLU A 1 100 ? -12.492 5.496 14.182 1.00 84.25 100 GLU A N 1
ATOM 812 C CA . GLU A 1 100 ? -13.360 5.487 12.997 1.00 84.25 100 GLU A CA 1
ATOM 813 C C . GLU A 1 100 ? -14.235 4.225 12.919 1.00 84.25 100 GLU A C 1
ATOM 815 O O . GLU A 1 100 ? -15.389 4.318 12.506 1.00 84.25 100 GLU A O 1
ATOM 820 N N . LEU A 1 101 ? -13.723 3.063 13.343 1.00 82.81 101 LEU A N 1
ATOM 821 C CA . LEU A 1 101 ? -14.452 1.786 13.295 1.00 82.81 101 LEU A CA 1
ATOM 822 C C . LEU A 1 101 ? -15.173 1.429 14.599 1.00 82.81 101 LEU A C 1
ATOM 824 O O . LEU A 1 101 ? -15.663 0.308 14.730 1.00 82.81 101 LEU A O 1
ATOM 828 N N . GLN A 1 102 ? -15.226 2.356 15.562 1.00 73.31 102 GLN A N 1
ATOM 829 C CA . GLN A 1 102 ? -15.885 2.154 16.857 1.00 73.31 102 GLN A CA 1
ATOM 830 C C . GLN A 1 102 ? -15.447 0.843 17.530 1.00 73.31 102 GLN A C 1
ATOM 832 O O . GLN A 1 102 ? -16.278 0.038 17.959 1.00 73.31 102 GLN A O 1
ATOM 837 N N . ALA A 1 103 ? -14.134 0.600 17.573 1.00 66.38 103 ALA A N 1
ATOM 838 C CA . ALA A 1 103 ? -13.607 -0.630 18.143 1.00 66.38 103 ALA A CA 1
ATOM 839 C C . ALA A 1 103 ? -14.035 -0.757 19.613 1.00 66.38 103 ALA A C 1
ATOM 841 O O . ALA A 1 103 ? -13.897 0.177 20.404 1.00 66.38 103 ALA A O 1
ATOM 842 N N . ILE A 1 104 ? -14.568 -1.921 19.967 1.00 59.19 104 ILE A N 1
ATOM 843 C CA . ILE A 1 104 ? -14.967 -2.250 21.329 1.00 59.19 104 ILE A CA 1
ATOM 844 C C . ILE A 1 104 ? -13.808 -3.000 21.976 1.00 59.19 104 ILE A C 1
ATOM 846 O O . ILE A 1 104 ? -13.305 -3.983 21.430 1.00 59.19 104 ILE A O 1
ATOM 850 N N . GLU A 1 105 ? -13.392 -2.541 23.150 1.00 61.28 105 GLU A N 1
ATOM 851 C CA . GLU A 1 105 ? -12.466 -3.279 24.002 1.00 61.28 105 GLU A CA 1
ATOM 852 C C . GLU A 1 105 ? -13.110 -4.601 24.429 1.00 61.28 105 GLU A C 1
ATOM 854 O O . GLU A 1 105 ? -14.167 -4.612 25.061 1.00 61.28 105 GLU A O 1
ATOM 859 N N . LEU A 1 106 ? -12.498 -5.719 24.033 1.00 59.53 106 LEU A N 1
ATOM 860 C CA . LEU A 1 106 ? -12.946 -7.049 24.443 1.00 59.53 106 LEU A CA 1
ATOM 861 C C . LEU A 1 106 ? -12.287 -7.496 25.734 1.00 59.53 106 LEU A C 1
ATOM 863 O O . LEU A 1 106 ? -12.942 -8.122 26.562 1.00 59.53 106 LEU A O 1
ATOM 867 N N . ASP A 1 107 ? -10.986 -7.245 25.850 1.00 47.56 107 ASP A N 1
ATOM 868 C CA . ASP A 1 107 ? -10.184 -7.758 26.948 1.00 47.56 107 ASP A CA 1
ATOM 869 C C . ASP A 1 107 ? -8.954 -6.880 27.173 1.00 47.56 107 ASP A C 1
ATOM 871 O O . ASP A 1 107 ? -8.431 -6.257 26.241 1.00 47.56 107 ASP A O 1
ATOM 875 N N . ASN A 1 108 ? -8.473 -6.863 28.409 1.00 60.19 108 ASN A N 1
ATOM 876 C CA . ASN A 1 108 ? -7.206 -6.253 28.766 1.00 60.19 108 ASN A CA 1
ATOM 877 C C . ASN A 1 108 ? -6.380 -7.215 29.617 1.00 60.19 108 ASN A C 1
ATOM 879 O O . ASN A 1 108 ? -6.845 -7.812 30.585 1.00 60.19 108 ASN A O 1
ATOM 883 N N . TRP A 1 109 ? -5.113 -7.373 29.248 1.00 51.22 109 TRP A N 1
ATOM 884 C CA . TRP A 1 109 ? -4.191 -8.217 29.988 1.00 51.22 109 TRP A CA 1
ATOM 885 C C . TRP A 1 109 ? -2.798 -7.601 30.008 1.00 51.22 109 TRP A C 1
ATOM 887 O O . TRP A 1 109 ? -2.135 -7.469 28.981 1.00 51.22 109 TRP A O 1
ATOM 897 N N . GLN A 1 110 ? -2.349 -7.236 31.210 1.00 74.75 110 GLN A N 1
ATOM 898 C CA . GLN A 1 110 ? -1.102 -6.501 31.435 1.00 74.75 110 GLN A CA 1
ATOM 899 C C . GLN A 1 110 ? -1.041 -5.210 30.600 1.00 74.75 110 GLN A C 1
ATOM 901 O O . GLN A 1 110 ? -1.855 -4.315 30.803 1.00 74.75 110 GLN A O 1
ATOM 906 N N . GLU A 1 111 ? -0.080 -5.111 29.682 1.00 66.81 111 GLU A N 1
ATOM 907 C CA . GLU A 1 111 ? 0.132 -3.964 28.794 1.00 66.81 111 GLU A CA 1
ATOM 908 C C . GLU A 1 111 ? -0.561 -4.131 27.435 1.00 66.81 111 GLU A C 1
ATOM 910 O O . GLU A 1 111 ? -0.259 -3.397 26.502 1.00 66.81 111 GLU A O 1
ATOM 915 N N . TYR A 1 112 ? -1.475 -5.093 27.290 1.00 54.53 112 TYR A N 1
ATOM 916 C CA . TYR A 1 112 ? -2.158 -5.369 26.028 1.00 54.53 112 TYR A CA 1
ATOM 917 C C . TYR A 1 112 ? -3.660 -5.172 26.168 1.00 54.53 112 TYR A C 1
ATOM 919 O O . TYR A 1 112 ? -4.286 -5.691 27.094 1.00 54.53 1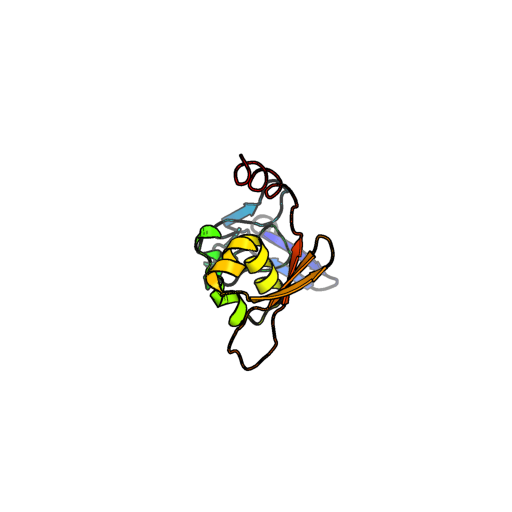12 TYR A O 1
ATOM 927 N N . THR A 1 113 ? -4.240 -4.476 25.197 1.00 65.81 113 THR A N 1
ATOM 928 C CA . THR A 1 113 ? -5.688 -4.359 25.047 1.00 65.81 113 THR A CA 1
ATOM 929 C C . THR A 1 113 ? -6.091 -5.014 23.732 1.00 65.81 113 THR A C 1
ATOM 931 O O . THR A 1 113 ? -5.583 -4.667 22.660 1.00 65.81 113 THR A O 1
ATOM 934 N N . LEU A 1 114 ? -6.991 -5.993 23.819 1.00 69.31 114 LEU A N 1
ATOM 935 C CA . LEU A 1 114 ? -7.589 -6.644 22.665 1.00 69.31 114 LEU A CA 1
ATOM 936 C C . LEU A 1 114 ? -8.821 -5.851 22.240 1.00 69.31 114 LEU A C 1
ATOM 938 O O . LEU A 1 114 ? -9.795 -5.731 22.987 1.00 69.31 114 LEU A O 1
ATOM 942 N N . LEU A 1 115 ? -8.784 -5.343 21.014 1.00 65.75 115 LEU A N 1
ATOM 943 C CA . LEU A 1 115 ? -9.863 -4.557 20.442 1.00 65.75 115 LEU A CA 1
ATOM 944 C C . LEU A 1 115 ? -10.564 -5.374 19.358 1.00 65.75 115 LEU A C 1
ATOM 946 O O . LEU A 1 115 ? -9.928 -5.927 18.453 1.00 65.75 115 LEU A O 1
ATOM 950 N N . LYS A 1 116 ? -11.893 -5.438 19.443 1.00 64.69 116 LYS A N 1
ATOM 951 C CA . LYS A 1 116 ? -12.743 -5.980 18.386 1.00 64.69 116 LYS A CA 1
ATOM 952 C C . LYS A 1 116 ? -13.353 -4.848 17.607 1.00 64.69 116 LYS A C 1
ATOM 954 O O . LYS A 1 116 ? -14.027 -3.981 18.157 1.00 64.69 116 LYS A O 1
ATOM 959 N N . ILE A 1 117 ? -13.190 -4.917 16.300 1.00 68.81 117 ILE A N 1
ATOM 960 C CA . ILE A 1 117 ? -13.931 -4.050 15.406 1.00 68.81 117 ILE A CA 1
ATOM 961 C C . ILE A 1 117 ? -15.282 -4.712 15.147 1.00 68.81 117 ILE A C 1
ATOM 963 O O . ILE A 1 117 ? -15.351 -5.815 14.603 1.00 68.81 117 ILE A O 1
ATOM 967 N N . ASN A 1 118 ? -16.361 -4.049 15.566 1.00 56.16 118 ASN A N 1
ATOM 968 C CA . ASN A 1 118 ? -17.717 -4.456 15.211 1.00 56.16 118 ASN A CA 1
ATOM 969 C C . ASN A 1 118 ? -17.993 -4.026 13.771 1.00 56.16 118 ASN A C 1
ATOM 971 O O . ASN A 1 118 ? -18.609 -2.999 13.504 1.00 56.16 118 ASN A O 1
ATOM 975 N N . ALA A 1 119 ? -17.490 -4.819 12.838 1.00 55.84 119 ALA A N 1
ATOM 976 C CA . ALA A 1 119 ? -17.862 -4.730 11.446 1.00 55.84 119 ALA A CA 1
ATOM 977 C C . ALA A 1 119 ? -19.040 -5.683 11.221 1.00 55.84 119 ALA A C 1
ATOM 979 O O . ALA A 1 119 ? -18.906 -6.883 11.452 1.00 55.84 119 ALA A O 1
ATOM 980 N N . ASP A 1 120 ? -20.188 -5.150 10.805 1.00 49.41 120 ASP A N 1
ATOM 981 C CA . ASP A 1 120 ? -21.368 -5.932 10.408 1.00 49.41 120 ASP A CA 1
ATOM 982 C C . ASP A 1 120 ? -21.116 -6.523 9.008 1.00 49.41 120 ASP A C 1
ATOM 984 O O . ASP A 1 120 ? -21.705 -6.127 8.003 1.00 49.41 120 ASP A O 1
ATOM 988 N N . VAL A 1 121 ? -20.086 -7.364 8.920 1.00 49.91 121 VAL A N 1
ATOM 989 C CA . VAL A 1 121 ? -19.554 -7.922 7.678 1.00 49.91 121 VAL A CA 1
ATOM 990 C C . VAL A 1 121 ? -19.624 -9.435 7.812 1.00 49.91 121 VAL A C 1
ATOM 992 O O . VAL A 1 121 ? -19.054 -10.008 8.738 1.00 49.91 121 VAL A O 1
ATOM 995 N N . ASP A 1 122 ? -20.346 -10.070 6.889 1.00 49.91 122 ASP A N 1
ATOM 996 C CA . ASP A 1 122 ? -20.678 -11.503 6.903 1.00 49.91 122 ASP A CA 1
ATOM 997 C C . ASP A 1 122 ? -19.457 -12.449 6.856 1.00 49.91 122 ASP A C 1
ATOM 999 O O . ASP A 1 122 ? -19.602 -13.655 7.053 1.00 49.91 122 ASP A O 1
ATOM 1003 N N . GLU A 1 123 ? -18.243 -11.941 6.625 1.00 49.81 123 GLU A N 1
ATOM 1004 C CA . GLU A 1 123 ? -17.028 -12.746 6.496 1.00 49.81 123 GLU A CA 1
ATOM 1005 C C . GLU A 1 123 ? -15.872 -12.155 7.330 1.00 49.81 123 GLU A C 1
ATOM 1007 O O . GLU A 1 123 ? -15.334 -11.100 7.015 1.00 49.81 123 GLU A O 1
ATOM 1012 N N . GLU A 1 124 ? -15.487 -12.902 8.374 1.00 50.19 124 GLU A N 1
ATOM 1013 C CA . GLU A 1 124 ? -14.308 -12.753 9.253 1.00 50.19 124 GLU A CA 1
ATOM 1014 C C . GLU A 1 124 ? -14.257 -11.547 10.219 1.00 50.19 124 GLU A C 1
ATOM 1016 O O . GLU A 1 124 ? -14.142 -10.383 9.849 1.00 50.19 124 GLU A O 1
ATOM 1021 N N . GLN A 1 125 ? -14.237 -11.853 11.525 1.00 54.56 125 GLN A N 1
ATOM 1022 C CA . GLN A 1 125 ? -14.003 -10.861 12.579 1.00 54.56 125 GLN A CA 1
ATOM 1023 C C . GLN A 1 125 ? -12.537 -10.407 12.563 1.00 54.56 125 GLN A C 1
ATOM 1025 O O . GLN A 1 125 ? -11.626 -11.227 12.687 1.00 54.56 125 GLN A O 1
ATOM 1030 N N . MET A 1 126 ? -12.309 -9.096 12.455 1.00 56.16 126 MET A N 1
ATOM 1031 C CA . MET A 1 126 ? -10.972 -8.506 12.544 1.00 56.16 126 MET A CA 1
ATOM 1032 C C . MET A 1 126 ? -10.650 -8.125 13.995 1.00 56.16 126 MET A C 1
ATOM 1034 O O . MET A 1 126 ? -11.379 -7.355 14.626 1.00 56.16 126 MET A O 1
ATOM 1038 N N . TYR A 1 127 ? -9.536 -8.648 14.507 1.00 59.69 127 TYR A N 1
ATOM 1039 C CA . TYR A 1 127 ? -8.994 -8.315 15.824 1.00 59.69 127 TYR A CA 1
ATOM 1040 C C . TYR A 1 127 ? -7.738 -7.460 15.661 1.00 59.69 127 TYR A C 1
ATOM 1042 O O . TYR A 1 127 ? -6.855 -7.803 14.873 1.00 59.69 127 TYR A O 1
ATOM 1050 N N . LEU A 1 128 ? -7.651 -6.365 16.416 1.00 57.62 128 LEU A N 1
ATOM 1051 C CA . LEU A 1 128 ? -6.434 -5.564 16.543 1.00 57.62 128 LEU A CA 1
ATOM 1052 C C . LEU A 1 128 ? -5.902 -5.686 17.971 1.00 57.62 128 LEU A C 1
ATOM 1054 O O . LEU A 1 128 ? -6.658 -5.613 18.941 1.00 57.62 128 LEU A O 1
ATOM 1058 N N . THR A 1 129 ? -4.591 -5.862 18.098 1.00 49.12 129 THR A N 1
ATOM 1059 C CA . THR A 1 129 ? -3.889 -5.835 19.385 1.00 49.12 129 THR A CA 1
ATOM 1060 C C . THR A 1 129 ? -3.140 -4.522 19.513 1.00 49.12 129 THR A C 1
ATOM 1062 O O . THR A 1 129 ? -2.226 -4.271 18.727 1.00 49.12 129 THR A O 1
ATOM 1065 N N . GLN A 1 130 ? -3.496 -3.715 20.512 1.00 52.75 130 GLN A N 1
ATOM 1066 C CA . GLN A 1 130 ? -2.768 -2.496 20.853 1.00 52.75 130 GLN A CA 1
ATOM 1067 C C . GLN A 1 130 ? -1.955 -2.727 22.132 1.00 52.75 130 GLN A C 1
ATOM 1069 O O . GLN A 1 130 ? -2.456 -3.304 23.100 1.00 52.75 130 GLN A O 1
ATOM 1074 N N . VAL A 1 131 ? -0.704 -2.262 22.148 1.00 48.69 131 VAL A N 1
ATOM 1075 C CA . VAL A 1 131 ? 0.071 -2.144 23.390 1.00 48.69 131 VAL A CA 1
ATOM 1076 C C . VAL A 1 131 ? -0.402 -0.883 24.106 1.00 48.69 131 VAL A C 1
ATOM 1078 O O . VAL A 1 131 ? -0.289 0.220 23.569 1.00 48.69 131 VAL A O 1
ATOM 1081 N N . ALA A 1 132 ? -0.940 -1.036 25.309 1.00 44.16 132 ALA A N 1
ATOM 1082 C CA . ALA A 1 132 ? -1.226 0.065 26.207 1.00 44.16 132 ALA A CA 1
ATOM 1083 C C . ALA A 1 132 ? 0.105 0.680 26.659 1.00 44.16 132 ALA A C 1
ATOM 1085 O O . ALA A 1 132 ? 0.742 0.215 27.603 1.00 44.16 132 ALA A O 1
ATOM 1086 N N . SER A 1 133 ? 0.542 1.744 25.988 1.00 37.75 133 SER A N 1
ATOM 1087 C CA . SER A 1 133 ? 1.653 2.572 26.450 1.00 37.75 133 SER A CA 1
ATOM 1088 C C . SER A 1 133 ? 1.247 3.238 27.772 1.00 37.75 133 SER A C 1
ATOM 1090 O O . SER A 1 133 ? 0.600 4.287 27.805 1.00 37.75 133 SER A O 1
ATOM 1092 N N . TYR A 1 134 ? 1.607 2.609 28.891 1.00 35.47 134 TYR A N 1
ATOM 1093 C CA . TYR A 1 134 ? 1.425 3.145 30.238 1.00 35.47 134 TYR A CA 1
ATOM 1094 C C . TYR A 1 134 ? 2.328 4.363 30.463 1.00 35.47 134 TYR A C 1
ATOM 1096 O O . TYR A 1 134 ? 3.376 4.248 31.089 1.00 35.47 134 TYR A O 1
ATOM 1104 N N . LEU A 1 135 ? 1.929 5.550 29.990 1.00 34.38 135 LEU A N 1
ATOM 1105 C CA . LEU A 1 135 ? 2.588 6.800 30.399 1.00 34.38 135 LEU A CA 1
ATOM 1106 C C . LEU A 1 135 ? 1.683 7.989 30.748 1.00 34.38 135 LEU A C 1
ATOM 1108 O O . LEU A 1 135 ? 2.203 8.982 31.240 1.00 34.38 135 LEU A O 1
ATOM 1112 N N . PHE A 1 136 ? 0.353 7.909 30.658 1.00 37.28 136 PHE A N 1
ATOM 1113 C CA . PHE A 1 136 ? -0.508 8.994 31.164 1.00 37.28 136 PHE A CA 1
ATOM 1114 C C . PHE A 1 136 ? -1.773 8.471 31.846 1.00 37.28 136 PHE A C 1
ATOM 1116 O O . PHE A 1 136 ? -2.871 8.523 31.302 1.00 37.28 136 PHE A O 1
ATOM 1123 N N . ARG A 1 137 ? -1.630 7.954 33.072 1.00 39.22 137 ARG A N 1
ATOM 1124 C CA . ARG A 1 137 ? -2.764 7.849 34.014 1.00 39.22 137 ARG A CA 1
ATOM 1125 C C . ARG A 1 137 ? -2.356 7.833 35.496 1.00 39.22 137 ARG A C 1
ATOM 1127 O O . ARG A 1 137 ? -3.096 7.329 36.336 1.00 39.22 137 ARG A O 1
ATOM 1134 N N . SER A 1 138 ? -1.192 8.399 35.832 1.00 36.47 138 SER A N 1
ATOM 1135 C CA . SER A 1 138 ? -0.687 8.504 37.213 1.00 36.47 138 SER A CA 1
ATOM 1136 C C . SER A 1 138 ? -0.613 9.936 37.767 1.00 36.47 138 SER A C 1
ATOM 1138 O O . SER A 1 138 ? -0.099 10.113 38.867 1.00 36.47 138 SER A O 1
ATOM 1140 N N . GLN A 1 139 ? -1.159 10.950 37.078 1.00 35.34 139 GLN A N 1
ATOM 1141 C CA . GLN A 1 139 ? -1.294 12.306 37.650 1.00 35.34 139 GLN A CA 1
ATOM 1142 C C . GLN A 1 139 ? -2.740 12.726 37.967 1.00 35.34 139 GLN A C 1
ATOM 1144 O O . GLN A 1 139 ? -2.943 13.463 38.928 1.00 35.34 139 GLN A O 1
ATOM 1149 N N . ASP A 1 140 ? -3.761 12.159 37.317 1.00 40.28 140 ASP A N 1
ATOM 1150 C CA . ASP A 1 140 ? -5.155 12.586 37.557 1.00 40.28 140 ASP A CA 1
ATOM 1151 C C . ASP A 1 140 ? -5.832 11.954 38.787 1.00 40.28 140 ASP A C 1
ATOM 1153 O O . ASP A 1 140 ? -6.948 12.325 39.142 1.00 40.28 140 ASP A O 1
ATOM 1157 N N . ARG A 1 141 ? -5.168 11.031 39.499 1.00 40.72 141 ARG A N 1
ATOM 1158 C CA . ARG A 1 141 ? -5.681 10.486 40.777 1.00 40.72 141 ARG A CA 1
ATOM 1159 C C . ARG A 1 141 ? -5.193 11.216 42.028 1.00 40.72 141 ARG A C 1
ATOM 1161 O O . ARG A 1 141 ? -5.704 10.925 43.105 1.00 40.72 141 ARG A O 1
ATOM 1168 N N . LEU A 1 142 ? -4.254 12.158 41.911 1.00 39.34 142 LEU A N 1
ATOM 1169 C CA . LEU A 1 142 ? -3.736 12.905 43.068 1.00 39.34 142 LEU A CA 1
ATOM 1170 C C . LEU A 1 142 ? -4.367 14.297 43.247 1.00 39.34 142 LEU A C 1
ATOM 1172 O O . LEU A 1 142 ? -4.259 14.852 44.331 1.00 39.34 142 LEU A O 1
ATOM 1176 N N . MET A 1 143 ? -5.097 14.821 42.255 1.00 40.81 143 MET A N 1
ATOM 1177 C CA . MET A 1 143 ? -5.790 16.122 42.348 1.00 40.81 143 MET A CA 1
ATOM 1178 C C . MET A 1 143 ? -7.279 16.021 42.734 1.00 40.81 143 MET A C 1
ATOM 1180 O O . MET A 1 143 ? -7.949 17.039 42.857 1.00 40.81 143 MET A O 1
ATOM 1184 N N . ALA A 1 144 ? -7.816 14.811 42.923 1.00 45.78 144 ALA A N 1
ATOM 1185 C CA . ALA A 1 144 ? -9.224 14.597 43.286 1.00 45.78 144 ALA A CA 1
ATOM 1186 C C . ALA A 1 144 ? -9.453 14.319 44.788 1.00 45.78 144 ALA A C 1
ATOM 1188 O O . ALA A 1 144 ? -10.585 14.071 45.185 1.00 45.78 144 ALA A O 1
ATOM 1189 N N . ASN A 1 145 ? -8.398 14.360 45.613 1.00 45.53 145 ASN A N 1
ATOM 1190 C CA . ASN A 1 145 ? -8.454 14.133 47.065 1.00 45.53 145 ASN A CA 1
ATOM 1191 C C . ASN A 1 145 ? -7.620 15.173 47.850 1.00 45.53 145 ASN A C 1
ATOM 1193 O O . ASN A 1 145 ? -6.907 14.816 48.791 1.00 45.53 145 ASN A O 1
ATOM 1197 N N . SER A 1 146 ? -7.697 16.452 47.472 1.00 44.59 146 SER A N 1
ATOM 1198 C CA . SER A 1 146 ? -7.169 17.573 48.269 1.00 44.59 146 SER A CA 1
ATOM 1199 C C . SER A 1 146 ? -8.181 18.697 48.384 1.00 44.59 146 SER A C 1
ATOM 1201 O O . SER A 1 146 ? -8.680 19.098 47.308 1.00 44.59 146 SER A O 1
#

Foldseek 3Di:
DVVVQWADWDDDDPDIDTHGHWPAADADPVRAQADFLDWNTHHPVGDTFHDHRNPVDTADPVHRNHGLCPDALVVLLVDPDPSNNVVNCVSVDPVRNCVRQVWDFPDDDDQKTKTWRPDPHPDDTDIDIDGNPPDPDPPPVVVVPD

pLDDT: mean 75.36, std 18.49, range [34.38, 94.31]